Protein AF-A0A3D2RL37-F1 (afdb_monomer)

Foldseek 3Di:
DPPPDDDDAAEDEQDDACVQAVPDHNPDPVRSLVVVVVSLVVQLVVVHEYEYAYELVNCVVCVVSVVCSCVVRVHHYHHDDFQCRPDNNSVPSVVDDGLVVDDPVVNVVRVVVRVVSNVD

Solvent-accessible surface area (backbone atoms only — not comparable to full-atom values): 6922 Å² total; per-residue (Å²): 128,86,82,88,74,86,86,84,84,48,74,44,82,40,62,41,35,33,93,56,21,82,93,52,51,38,84,37,70,70,54,42,51,52,51,54,51,51,51,35,52,55,33,34,76,72,75,41,51,35,40,37,31,30,26,46,71,37,46,71,74,44,42,71,59,54,56,48,38,31,72,76,35,60,32,44,85,39,87,34,86,54,67,24,40,46,88,73,36,38,79,47,50,91,82,42,51,58,64,87,74,50,55,77,65,56,46,46,55,50,52,51,55,46,46,57,58,62,75,108

Structure (mmCIF, N/CA/C/O backbone):
data_AF-A0A3D2RL37-F1
#
_entry.id   AF-A0A3D2RL37-F1
#
loop_
_atom_site.group_PDB
_atom_site.id
_atom_site.type_symbol
_atom_site.label_atom_id
_atom_site.label_alt_id
_atom_site.label_comp_id
_a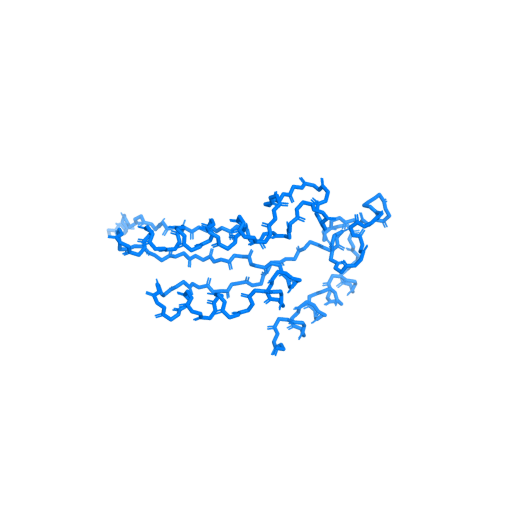tom_site.label_asym_id
_atom_site.label_entity_id
_atom_site.label_seq_id
_atom_site.pdbx_PDB_ins_code
_atom_site.Cartn_x
_atom_site.Cartn_y
_atom_site.Cartn_z
_atom_site.occupancy
_atom_site.B_iso_or_equiv
_atom_site.auth_seq_id
_atom_site.auth_comp_id
_atom_site.auth_asym_id
_atom_site.auth_atom_id
_atom_site.pdbx_PDB_model_num
ATOM 1 N N . MET A 1 1 ? 2.822 -26.828 27.410 1.00 51.16 1 MET A N 1
ATOM 2 C CA . MET A 1 1 ? 1.478 -26.588 26.853 1.00 51.16 1 MET A CA 1
ATOM 3 C C . MET A 1 1 ? 1.713 -25.839 25.560 1.00 51.16 1 MET A C 1
ATOM 5 O O . MET A 1 1 ? 2.451 -24.861 25.625 1.00 51.16 1 MET A O 1
ATOM 9 N N . SER A 1 2 ? 1.265 -26.358 24.408 1.00 67.31 2 SER A N 1
ATOM 10 C CA . SER A 1 2 ? 1.287 -25.537 23.193 1.00 67.31 2 SER A CA 1
ATOM 11 C C . SER A 1 2 ? 0.370 -24.354 23.440 1.00 67.31 2 SER A C 1
ATOM 13 O O . SER A 1 2 ? -0.649 -24.457 24.120 1.00 67.31 2 SER A O 1
ATOM 15 N N . ASP A 1 3 ? 0.835 -23.208 23.002 1.00 79.62 3 ASP A N 1
ATOM 16 C CA . ASP A 1 3 ? 0.144 -21.954 23.147 1.00 79.62 3 ASP A CA 1
ATOM 17 C C . ASP A 1 3 ? -0.820 -21.831 21.967 1.00 79.62 3 ASP A C 1
ATOM 19 O O . ASP A 1 3 ? -0.421 -21.451 20.869 1.00 79.62 3 ASP A O 1
ATOM 23 N N . ASP A 1 4 ? -2.068 -22.255 22.174 1.00 84.69 4 ASP A N 1
ATOM 24 C CA . ASP A 1 4 ? -3.104 -22.340 21.134 1.00 84.69 4 ASP A CA 1
ATOM 25 C C . ASP A 1 4 ? -3.703 -20.950 20.813 1.00 84.69 4 ASP A C 1
ATOM 27 O O . ASP A 1 4 ? -4.920 -20.765 20.743 1.00 84.69 4 ASP A O 1
ATOM 31 N N . ARG A 1 5 ? -2.846 -19.932 20.656 1.00 91.94 5 ARG A N 1
ATOM 32 C CA . ARG A 1 5 ? -3.242 -18.569 20.280 1.00 91.94 5 ARG A CA 1
ATOM 33 C C . ARG A 1 5 ? -3.489 -18.477 18.775 1.00 91.94 5 ARG A C 1
ATOM 35 O O . ARG A 1 5 ? -2.613 -18.776 17.966 1.00 91.94 5 ARG A O 1
ATOM 42 N N . LEU A 1 6 ? -4.682 -18.010 18.404 1.00 91.25 6 LEU A N 1
ATOM 43 C CA . LEU A 1 6 ? -5.015 -17.637 17.030 1.00 91.25 6 LEU A CA 1
ATOM 44 C C . LEU A 1 6 ? -4.670 -16.161 16.807 1.00 91.25 6 LEU A C 1
ATOM 46 O O . LEU A 1 6 ? -5.205 -15.287 17.486 1.00 91.25 6 LEU A O 1
ATOM 50 N N . HIS A 1 7 ? -3.808 -15.898 15.829 1.00 93.12 7 HIS A N 1
ATOM 51 C CA . HIS A 1 7 ? -3.481 -14.552 15.369 1.00 93.12 7 HIS A CA 1
ATOM 52 C C . HIS A 1 7 ?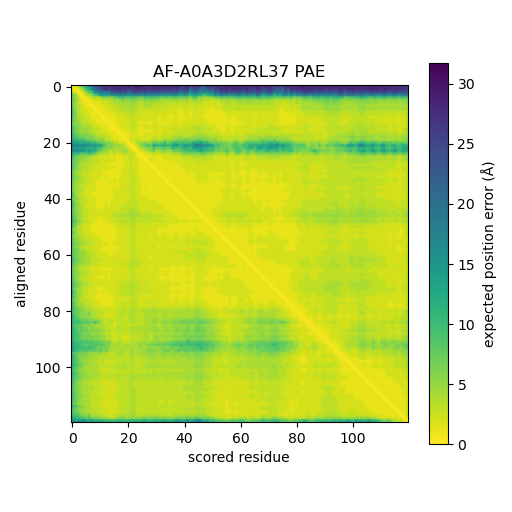 -4.262 -14.252 14.088 1.00 93.12 7 HIS A C 1
ATOM 54 O O . HIS A 1 7 ? -4.297 -15.082 13.179 1.00 93.12 7 HIS A O 1
ATOM 60 N N . ILE A 1 8 ? -4.892 -13.080 14.025 1.00 94.12 8 ILE A N 1
ATOM 61 C CA . ILE A 1 8 ? -5.674 -12.621 12.874 1.00 94.12 8 ILE A CA 1
ATOM 62 C C . ILE A 1 8 ? -5.128 -11.256 12.467 1.00 94.12 8 ILE A C 1
ATOM 64 O O . ILE A 1 8 ? -4.993 -10.380 13.318 1.00 94.12 8 ILE A O 1
ATOM 68 N N . CYS A 1 9 ? -4.842 -11.087 11.179 1.00 96.00 9 CYS A N 1
ATOM 69 C CA . CYS A 1 9 ? -4.443 -9.812 10.594 1.00 96.00 9 CYS A CA 1
ATOM 70 C C . CYS A 1 9 ? -5.498 -9.379 9.578 1.00 96.00 9 CYS A C 1
ATOM 72 O O . CYS A 1 9 ? -5.945 -10.194 8.769 1.00 96.00 9 CYS A O 1
ATOM 74 N N . MET A 1 10 ? -5.878 -8.105 9.622 1.00 98.00 10 MET A N 1
ATOM 75 C CA . MET A 1 10 ? -6.843 -7.512 8.704 1.00 98.00 10 MET A CA 1
ATOM 76 C C . MET A 1 10 ? -6.089 -6.587 7.758 1.00 98.00 10 MET A C 1
ATOM 78 O O . MET A 1 10 ? -5.588 -5.549 8.180 1.00 98.00 10 MET A O 1
ATOM 82 N N . THR A 1 11 ? -5.986 -6.955 6.484 1.00 98.06 11 THR A N 1
ATOM 83 C CA . THR A 1 11 ? -5.142 -6.235 5.521 1.00 98.06 11 THR A CA 1
ATOM 84 C C . THR A 1 11 ? -5.949 -5.745 4.326 1.00 98.06 11 THR A C 1
ATOM 86 O O . THR A 1 11 ? -6.926 -6.383 3.932 1.00 98.06 11 THR A O 1
ATOM 89 N N . MET A 1 12 ? -5.549 -4.618 3.743 1.00 97.81 12 MET A N 1
ATOM 90 C CA . MET A 1 12 ? -6.137 -4.096 2.508 1.00 97.81 12 MET A CA 1
ATOM 91 C C . MET A 1 12 ? -5.041 -3.615 1.563 1.00 97.81 12 MET A C 1
ATOM 93 O O . MET A 1 12 ? -4.256 -2.747 1.934 1.00 97.81 12 MET A O 1
ATOM 97 N N . ASP A 1 13 ? -5.060 -4.117 0.332 1.00 95.75 13 ASP A N 1
ATOM 98 C CA . ASP A 1 13 ? -4.264 -3.568 -0.764 1.00 95.75 13 ASP A CA 1
ATOM 99 C C . ASP A 1 13 ? -4.940 -2.276 -1.246 1.00 95.75 13 ASP A C 1
ATOM 101 O O . ASP A 1 13 ? -6.072 -2.281 -1.744 1.00 95.75 13 ASP A O 1
ATOM 105 N N . VAL A 1 14 ? -4.265 -1.145 -1.056 1.00 96.25 14 VAL A N 1
ATOM 106 C CA . VAL A 1 14 ? -4.754 0.188 -1.413 1.00 96.25 14 VAL A CA 1
ATOM 107 C C . VAL A 1 14 ? -4.121 0.600 -2.738 1.00 96.25 14 VAL A C 1
ATOM 109 O O . VAL A 1 14 ? -3.089 1.269 -2.804 1.00 96.25 14 VAL A O 1
ATOM 112 N N . GLU A 1 15 ? -4.771 0.152 -3.806 1.00 94.44 15 GLU A N 1
ATOM 113 C CA . GLU A 1 15 ? -4.342 0.326 -5.193 1.00 94.44 15 GLU A CA 1
ATOM 114 C C . GLU A 1 15 ? -4.661 1.725 -5.756 1.00 94.44 15 GLU A C 1
ATOM 116 O O . GLU A 1 15 ? -5.375 2.533 -5.153 1.00 94.44 15 GLU A O 1
ATOM 121 N N . ARG A 1 16 ? -4.156 2.022 -6.959 1.00 93.25 16 ARG A N 1
ATOM 122 C CA . ARG A 1 16 ? -4.532 3.235 -7.714 1.00 93.25 16 ARG A CA 1
ATOM 123 C C . ARG A 1 16 ? -5.954 3.108 -8.260 1.00 93.25 16 ARG A C 1
ATOM 125 O O . ARG A 1 16 ? -6.468 2.009 -8.464 1.00 93.25 16 ARG A O 1
ATOM 132 N N . ILE A 1 17 ? -6.575 4.237 -8.598 1.00 94.06 17 ILE A N 1
ATOM 133 C CA . ILE A 1 17 ? -7.861 4.224 -9.308 1.00 94.06 17 ILE A CA 1
ATOM 134 C C . ILE A 1 17 ? -7.749 3.525 -10.667 1.00 94.06 17 ILE A C 1
ATOM 136 O O . ILE A 1 17 ? -6.699 3.540 -11.308 1.00 94.06 17 ILE A O 1
ATOM 140 N N . LYS A 1 18 ? -8.865 2.983 -11.157 1.00 92.25 18 LYS A N 1
ATOM 141 C CA . LYS A 1 18 ? -8.950 2.224 -12.414 1.00 92.25 18 LYS A CA 1
ATOM 142 C C . LYS A 1 18 ? -8.353 2.951 -13.626 1.00 92.25 18 LYS A C 1
ATOM 144 O O . LYS A 1 18 ? -7.811 2.305 -14.514 1.00 92.25 18 LYS A O 1
ATOM 149 N N . ALA A 1 19 ? -8.430 4.283 -13.667 1.00 89.25 19 ALA A N 1
ATOM 150 C CA . ALA A 1 19 ? -7.830 5.086 -14.738 1.00 89.25 19 ALA A CA 1
ATOM 151 C C . ALA A 1 19 ? -6.294 4.961 -14.813 1.00 89.25 19 ALA A C 1
ATOM 153 O O . ALA A 1 19 ? -5.712 5.202 -15.866 1.00 89.25 19 ALA A O 1
ATOM 154 N N . CYS A 1 20 ? -5.657 4.578 -13.705 1.00 87.12 20 CYS A N 1
ATOM 155 C CA . CYS A 1 20 ? -4.210 4.469 -13.540 1.00 87.12 20 CYS A CA 1
ATOM 156 C C . CYS A 1 20 ? -3.756 3.049 -13.154 1.00 87.12 20 CYS A C 1
ATOM 158 O O . CYS A 1 20 ? -2.580 2.829 -12.884 1.00 87.12 20 CYS A O 1
ATOM 160 N N . SER A 1 21 ? -4.682 2.090 -13.100 1.00 83.69 21 SER A N 1
ATOM 161 C CA . SER A 1 21 ? -4.410 0.682 -12.807 1.00 83.69 21 SER A CA 1
ATOM 162 C C . SER A 1 21 ? -5.329 -0.199 -13.662 1.00 83.69 21 SER A C 1
ATOM 164 O O . SER A 1 21 ? -6.443 -0.542 -13.248 1.00 83.69 21 SER A O 1
ATOM 166 N N . PRO A 1 22 ? -4.905 -0.553 -14.890 1.00 70.00 22 PRO A N 1
ATOM 167 C CA . PRO A 1 22 ? -5.742 -1.306 -15.824 1.00 70.00 22 PRO A CA 1
ATOM 168 C C . PRO A 1 22 ? -6.078 -2.720 -15.327 1.00 70.00 22 PRO A C 1
ATOM 170 O O . PRO A 1 22 ? -7.079 -3.294 -15.753 1.00 70.00 22 PRO A O 1
ATOM 173 N N . LEU A 1 23 ? -5.275 -3.260 -14.403 1.00 74.88 23 LEU A N 1
ATOM 174 C CA . LEU A 1 23 ? -5.473 -4.573 -13.783 1.00 74.88 23 LEU A CA 1
ATOM 175 C C . LEU A 1 23 ? -6.612 -4.586 -12.748 1.00 74.88 23 LEU A C 1
ATOM 177 O O . LEU A 1 23 ? -7.134 -5.653 -12.430 1.00 74.88 23 LEU A O 1
ATOM 181 N N . GLY A 1 24 ? -7.026 -3.421 -12.242 1.00 82.44 24 GLY A N 1
ATOM 182 C CA . GLY A 1 24 ? -8.073 -3.304 -11.232 1.00 82.44 24 GLY A CA 1
ATOM 183 C C . GLY A 1 24 ? -7.837 -2.138 -10.278 1.00 82.44 24 GLY A C 1
ATOM 184 O O . GLY A 1 24 ? -6.734 -1.615 -10.172 1.00 82.44 24 GLY A O 1
ATOM 185 N N . GLY A 1 25 ? -8.893 -1.714 -9.591 1.00 88.06 25 GLY A N 1
ATOM 186 C CA . GLY A 1 25 ? -8.821 -0.626 -8.623 1.00 88.06 25 GLY A CA 1
ATOM 187 C C . GLY A 1 25 ? -10.171 0.054 -8.411 1.00 88.06 25 GLY A C 1
ATOM 188 O O . GLY A 1 25 ? -11.134 -0.222 -9.143 1.00 88.06 25 GLY A O 1
ATOM 189 N N . PRO A 1 26 ? -10.265 0.953 -7.420 1.00 94.19 26 PRO A N 1
ATOM 190 C CA . PRO A 1 26 ? -11.457 1.759 -7.207 1.00 94.19 26 PRO A CA 1
ATOM 191 C C . PRO A 1 26 ? -11.791 2.588 -8.462 1.00 94.19 26 PRO A C 1
ATOM 193 O O . PRO A 1 26 ? -10.891 3.004 -9.196 1.00 94.19 26 PRO A O 1
ATOM 196 N N . PRO A 1 27 ? -13.078 2.848 -8.746 1.00 95.56 27 PRO A N 1
ATOM 197 C CA . PRO A 1 27 ? -13.482 3.593 -9.939 1.00 95.56 27 PRO A CA 1
ATOM 198 C C . PRO A 1 27 ? -12.961 5.036 -9.945 1.00 95.56 27 PRO A C 1
ATOM 200 O O . PRO A 1 27 ? -12.644 5.561 -11.010 1.00 95.56 27 PRO A O 1
ATOM 203 N N . ASP A 1 28 ? -12.859 5.663 -8.772 1.00 95.75 28 ASP A N 1
ATOM 204 C CA . ASP A 1 28 ? -12.380 7.029 -8.586 1.00 95.75 28 ASP A CA 1
ATOM 205 C C . ASP A 1 28 ? -11.830 7.238 -7.161 1.00 95.75 28 ASP A C 1
ATOM 207 O O . ASP A 1 28 ? -11.989 6.385 -6.281 1.00 95.75 28 ASP A O 1
ATOM 211 N N . TRP A 1 29 ? -11.176 8.381 -6.937 1.00 96.06 29 TRP A N 1
ATOM 212 C CA . TRP A 1 29 ? -10.525 8.709 -5.663 1.00 96.06 29 TRP A CA 1
ATOM 213 C C . TRP A 1 29 ? -11.510 8.858 -4.505 1.00 96.06 29 TRP A C 1
ATOM 215 O O . TRP A 1 29 ? -11.188 8.522 -3.368 1.00 96.06 29 TRP A O 1
ATOM 225 N N . ARG A 1 30 ? -12.735 9.312 -4.789 1.00 96.94 30 ARG A N 1
ATOM 226 C CA . ARG A 1 30 ? -13.780 9.462 -3.774 1.00 96.94 30 ARG A CA 1
ATOM 227 C C . ARG A 1 30 ? -14.264 8.098 -3.291 1.00 96.94 30 ARG A C 1
ATOM 229 O O . ARG A 1 30 ? -14.551 7.925 -2.108 1.00 96.94 30 ARG A O 1
ATOM 236 N N . PHE A 1 31 ? -14.389 7.134 -4.198 1.00 97.25 31 PHE A N 1
ATOM 237 C CA . PHE A 1 31 ? -14.696 5.757 -3.850 1.00 97.25 31 PHE A CA 1
ATOM 238 C C . PHE A 1 31 ? -13.548 5.141 -3.052 1.00 97.25 31 PHE A C 1
ATOM 240 O O . PHE A 1 31 ? -13.820 4.547 -2.015 1.00 97.25 31 PHE A O 1
ATOM 247 N N . ALA A 1 32 ? -12.299 5.321 -3.500 1.00 97.06 32 ALA A N 1
ATOM 248 C CA . ALA A 1 32 ? -11.109 4.826 -2.806 1.00 97.06 32 ALA A CA 1
ATOM 249 C C . ALA A 1 32 ? -11.059 5.310 -1.347 1.00 97.06 32 ALA A C 1
ATOM 251 O O . ALA A 1 32 ? -10.997 4.494 -0.429 1.00 97.06 32 ALA A O 1
ATOM 252 N N . GLU A 1 33 ? -11.207 6.623 -1.138 1.00 97.94 33 GLU A N 1
ATOM 253 C CA . GLU A 1 33 ? -11.233 7.237 0.193 1.00 97.94 33 GLU A CA 1
ATOM 254 C C . GLU A 1 33 ? -12.360 6.667 1.056 1.00 97.94 33 GLU A C 1
ATOM 256 O O . GLU A 1 33 ? -12.133 6.240 2.186 1.00 97.94 33 GLU A O 1
ATOM 261 N N . ARG A 1 34 ? -13.589 6.633 0.528 1.00 98.19 34 ARG A N 1
ATOM 262 C CA . ARG A 1 34 ? -14.731 6.114 1.288 1.00 98.19 34 ARG A CA 1
ATOM 263 C C . ARG A 1 34 ? -14.516 4.655 1.686 1.00 98.19 34 ARG A C 1
ATOM 265 O O . ARG A 1 34 ? -14.860 4.281 2.800 1.00 98.19 34 ARG A O 1
ATOM 272 N N . SER A 1 35 ? -13.968 3.841 0.787 1.00 97.94 35 SER A N 1
ATOM 273 C CA . SER A 1 35 ? -13.705 2.427 1.044 1.00 97.94 35 SER A CA 1
ATOM 274 C C . SER A 1 35 ? -12.677 2.220 2.150 1.00 97.94 35 SER A C 1
ATOM 276 O O . SER A 1 35 ? -12.947 1.437 3.057 1.00 97.94 35 SER A O 1
ATOM 278 N N . VAL A 1 36 ? -11.540 2.924 2.108 1.00 98.25 36 VAL A N 1
ATOM 279 C CA . VAL A 1 36 ? -10.496 2.762 3.131 1.00 98.25 36 VAL A CA 1
ATOM 280 C C . VAL A 1 36 ? -10.947 3.304 4.488 1.00 98.25 36 VAL A C 1
ATOM 282 O O . VAL A 1 36 ? -10.749 2.636 5.499 1.00 98.25 36 VAL A O 1
ATOM 285 N N . ARG A 1 37 ? -11.651 4.447 4.513 1.00 98.56 37 ARG A N 1
ATOM 286 C CA . ARG A 1 37 ? -12.202 5.017 5.751 1.00 98.56 37 ARG A CA 1
ATOM 287 C C . ARG A 1 37 ? -13.173 4.061 6.425 1.00 98.56 37 ARG A C 1
ATOM 289 O O . ARG A 1 37 ? -12.948 3.673 7.564 1.00 98.56 37 ARG A O 1
ATOM 296 N N . SER A 1 38 ? -14.195 3.609 5.696 1.00 98.44 38 SER A N 1
ATOM 297 C CA . SER A 1 38 ? -15.177 2.680 6.257 1.00 98.44 38 SER A CA 1
ATOM 298 C C . SER A 1 38 ? -14.538 1.362 6.696 1.00 98.44 38 SER A C 1
ATOM 300 O O . SER A 1 38 ? -14.923 0.823 7.723 1.00 98.44 38 SER A O 1
ATOM 302 N N . TYR A 1 39 ? -13.546 0.844 5.969 1.00 98.56 39 TYR A N 1
ATOM 303 C CA . TYR A 1 39 ? -12.851 -0.376 6.381 1.00 98.56 39 TYR A CA 1
ATOM 304 C C . TYR A 1 39 ? -12.130 -0.217 7.725 1.00 98.56 39 TYR A C 1
ATOM 306 O O . TYR A 1 39 ? -12.329 -1.034 8.623 1.00 98.56 39 TYR A O 1
ATOM 314 N N . CYS A 1 40 ? -11.337 0.844 7.885 1.00 98.69 40 CYS A N 1
ATOM 315 C CA . CYS A 1 40 ? -10.613 1.100 9.128 1.00 98.69 40 CYS A CA 1
ATOM 316 C C . CYS A 1 40 ? -11.556 1.410 10.297 1.00 98.69 40 CYS A C 1
ATOM 318 O O . CYS A 1 40 ? -11.378 0.869 11.385 1.00 98.69 40 CYS A O 1
ATOM 320 N N . GLU A 1 41 ? -12.580 2.239 10.076 1.00 98.44 41 GLU A N 1
ATOM 321 C CA . GLU A 1 41 ? -13.554 2.621 11.105 1.00 98.44 41 GLU A CA 1
ATOM 322 C C . GLU A 1 41 ? -14.350 1.409 11.615 1.00 98.44 41 GLU A C 1
ATOM 324 O O . GLU A 1 41 ? -14.497 1.227 12.824 1.00 98.44 41 GLU A O 1
ATOM 329 N N . GLU A 1 42 ? -14.828 0.542 10.717 1.00 98.50 42 GLU A N 1
ATOM 330 C CA . GLU A 1 42 ? -15.567 -0.664 11.106 1.00 98.50 42 GLU A CA 1
ATOM 331 C C . GLU A 1 42 ? -14.680 -1.664 11.858 1.00 98.50 42 GLU A C 1
ATOM 333 O O . GLU A 1 42 ? -15.119 -2.259 12.844 1.00 98.50 42 GLU A O 1
ATOM 338 N N . LEU A 1 43 ? -13.417 -1.830 11.450 1.00 98.44 43 LEU A N 1
ATOM 339 C CA . LEU A 1 43 ? -12.472 -2.678 12.178 1.00 98.44 43 LEU A CA 1
ATOM 340 C C . LEU A 1 43 ? -12.166 -2.126 13.571 1.00 98.44 43 LEU A C 1
ATOM 342 O O . LEU A 1 43 ? -12.239 -2.885 14.540 1.00 98.44 43 LEU A O 1
ATOM 346 N N . ALA A 1 44 ? -11.918 -0.821 13.689 1.00 97.62 44 ALA A N 1
ATOM 347 C CA . ALA A 1 44 ? -11.666 -0.174 14.973 1.00 97.62 44 ALA A CA 1
ATOM 348 C C . ALA A 1 44 ? -12.867 -0.319 15.922 1.00 97.62 44 ALA A C 1
ATOM 350 O O . ALA A 1 44 ? -12.698 -0.673 17.090 1.00 97.62 44 ALA A O 1
ATOM 351 N N . ASN A 1 45 ? -14.094 -0.159 15.411 1.00 97.75 45 ASN A N 1
ATOM 352 C CA . ASN A 1 45 ? -15.328 -0.378 16.176 1.00 97.75 45 ASN A CA 1
ATOM 353 C C . ASN A 1 45 ? -15.469 -1.818 16.700 1.00 97.75 45 ASN A C 1
ATOM 355 O O . ASN A 1 45 ? -16.118 -2.049 17.723 1.00 97.75 45 ASN A O 1
ATOM 359 N N . LEU A 1 46 ? -14.863 -2.788 16.013 1.00 97.44 46 LEU A N 1
ATOM 360 C CA . LEU A 1 46 ? -14.824 -4.197 16.405 1.00 97.44 46 LEU A CA 1
ATOM 361 C C . LEU A 1 46 ? -13.601 -4.555 17.271 1.00 97.44 46 LEU A C 1
ATOM 363 O O . LEU A 1 46 ? -13.474 -5.709 17.682 1.00 97.44 46 LEU A O 1
ATOM 367 N N . GLY A 1 47 ? -12.726 -3.592 17.573 1.00 96.88 47 GLY A N 1
ATOM 368 C CA . GLY A 1 47 ? -11.498 -3.800 18.345 1.00 96.88 47 GLY A CA 1
ATOM 369 C C . GLY A 1 47 ? -10.348 -4.419 17.544 1.00 96.88 47 GLY A C 1
ATOM 370 O O . GLY A 1 47 ? -9.469 -5.045 18.136 1.00 96.88 47 GLY A O 1
ATOM 371 N N . PHE A 1 48 ? -10.365 -4.282 16.216 1.00 97.31 48 PHE A N 1
ATOM 372 C CA . PHE A 1 48 ? -9.283 -4.681 15.316 1.00 97.31 48 PHE A CA 1
ATOM 373 C C . PHE A 1 48 ? -8.594 -3.457 14.708 1.00 97.31 48 PHE A C 1
ATOM 375 O O . PHE A 1 48 ? -9.186 -2.388 14.596 1.00 97.31 48 PHE A O 1
ATOM 382 N N . HIS A 1 49 ? -7.368 -3.656 14.228 1.00 97.12 49 HIS A N 1
ATOM 383 C CA . HIS A 1 49 ? -6.620 -2.656 13.470 1.00 97.12 49 HIS A CA 1
ATOM 384 C C . HIS A 1 49 ? -6.364 -3.164 12.054 1.00 97.12 49 HIS A C 1
ATOM 386 O O . HIS A 1 49 ? -6.158 -4.364 11.840 1.00 97.12 49 HIS A O 1
ATOM 392 N N . ALA A 1 50 ? -6.409 -2.249 11.092 1.00 98.44 50 ALA A N 1
ATOM 393 C CA . ALA A 1 50 ? -6.083 -2.534 9.704 1.00 98.44 50 ALA A CA 1
ATOM 394 C C . ALA A 1 50 ? -4.583 -2.349 9.455 1.00 98.44 50 ALA A C 1
ATOM 396 O O . ALA A 1 50 ? -4.006 -1.379 9.936 1.00 98.44 50 ALA A O 1
ATOM 397 N N . THR A 1 51 ? -3.992 -3.198 8.617 1.00 98.62 51 THR A N 1
ATOM 398 C CA . THR A 1 51 ? -2.744 -2.884 7.908 1.00 98.62 51 THR A CA 1
ATOM 399 C C . THR A 1 51 ? -3.091 -2.524 6.465 1.00 98.62 51 THR A C 1
ATOM 401 O O . THR A 1 51 ? -3.664 -3.328 5.723 1.00 98.62 51 THR A O 1
ATOM 404 N N . LEU A 1 52 ? -2.779 -1.296 6.065 1.00 98.62 52 LEU A N 1
ATOM 405 C CA . LEU A 1 52 ? -3.014 -0.772 4.726 1.00 98.62 52 LEU A CA 1
ATOM 406 C C . LEU A 1 52 ? -1.735 -0.906 3.900 1.00 98.62 52 LEU A C 1
ATOM 408 O O . LEU A 1 52 ? -0.740 -0.255 4.195 1.00 98.62 52 LEU A O 1
ATOM 412 N N . PHE A 1 53 ? -1.772 -1.719 2.850 1.00 97.81 53 PHE A N 1
ATOM 413 C CA . PHE A 1 53 ? -0.683 -1.896 1.892 1.00 97.81 53 PHE A CA 1
ATOM 414 C C . PHE A 1 53 ? -0.876 -0.925 0.729 1.00 97.81 53 PHE A C 1
ATOM 416 O O . PHE A 1 53 ? -1.613 -1.199 -0.215 1.00 97.81 53 PHE A O 1
ATOM 423 N N . ILE A 1 54 ? -0.267 0.253 0.830 1.00 97.31 54 ILE A N 1
ATOM 424 C CA . ILE A 1 54 ? -0.557 1.401 -0.026 1.00 97.31 54 ILE A CA 1
ATOM 425 C C . ILE A 1 54 ? 0.513 1.533 -1.105 1.00 97.31 54 ILE A C 1
ATOM 427 O O . ILE A 1 54 ? 1.712 1.563 -0.818 1.00 97.31 54 ILE A O 1
ATOM 431 N N . VAL A 1 55 ? 0.076 1.652 -2.361 1.00 95.12 55 VAL A N 1
ATOM 432 C CA . VAL A 1 55 ? 0.996 1.957 -3.463 1.00 95.12 55 VAL A CA 1
ATOM 433 C C . VAL A 1 55 ? 1.485 3.407 -3.400 1.00 95.12 55 VAL A C 1
ATOM 435 O O . VAL A 1 55 ? 0.672 4.290 -3.105 1.00 95.12 55 VAL A O 1
ATOM 438 N N . PRO A 1 56 ? 2.765 3.694 -3.721 1.00 94.88 56 PRO A N 1
ATOM 439 C CA . PRO A 1 56 ? 3.347 5.031 -3.590 1.00 94.88 56 PRO A CA 1
ATOM 440 C C . PRO A 1 56 ? 2.504 6.149 -4.209 1.00 94.88 56 PRO A C 1
ATOM 442 O O . PRO A 1 56 ? 2.266 7.175 -3.580 1.00 94.88 56 PRO A O 1
ATOM 445 N N . ASP A 1 57 ? 1.969 5.927 -5.411 1.00 93.62 57 ASP A N 1
ATOM 446 C CA . ASP A 1 57 ? 1.161 6.928 -6.116 1.00 93.62 57 ASP A CA 1
ATOM 447 C C . ASP A 1 57 ? -0.141 7.267 -5.372 1.00 93.62 57 ASP A C 1
ATOM 449 O O . ASP A 1 57 ? -0.574 8.421 -5.350 1.00 93.62 57 ASP A O 1
ATOM 453 N N . THR A 1 58 ? -0.768 6.271 -4.740 1.00 95.38 58 THR A N 1
ATOM 454 C CA . THR A 1 58 ? -1.968 6.476 -3.922 1.00 95.38 58 THR A CA 1
ATOM 455 C C . THR A 1 58 ? -1.612 7.177 -2.613 1.00 95.38 58 THR A C 1
ATOM 457 O O . THR A 1 58 ? -2.325 8.101 -2.219 1.00 95.38 58 THR A O 1
ATOM 460 N N . ALA A 1 59 ? -0.486 6.812 -1.987 1.00 95.75 59 ALA A N 1
ATOM 461 C CA . ALA A 1 59 ? 0.024 7.488 -0.795 1.00 95.75 59 ALA A CA 1
ATOM 462 C C . ALA A 1 59 ? 0.272 8.981 -1.061 1.00 95.75 59 ALA A C 1
ATOM 464 O O . ALA A 1 59 ? -0.196 9.815 -0.292 1.00 95.75 59 ALA A O 1
ATOM 465 N N . THR A 1 60 ? 0.895 9.336 -2.190 1.00 94.50 60 THR A N 1
ATOM 466 C CA . THR A 1 60 ? 1.080 10.737 -2.602 1.00 94.50 60 THR A CA 1
ATOM 467 C C . THR A 1 60 ? -0.257 11.450 -2.835 1.00 94.50 60 THR A C 1
ATOM 469 O O . THR A 1 60 ? -0.428 12.604 -2.447 1.00 94.50 60 THR A O 1
ATOM 472 N N . GLN A 1 61 ? -1.226 10.781 -3.464 1.00 95.38 61 GLN A N 1
ATOM 473 C CA . GLN A 1 61 ? -2.502 11.396 -3.831 1.00 95.38 61 GLN A CA 1
ATOM 474 C C . GLN A 1 61 ? -3.445 11.641 -2.640 1.00 95.38 61 GLN A C 1
ATOM 476 O O . GLN A 1 61 ? -4.267 12.560 -2.703 1.00 95.38 61 GLN A O 1
ATOM 481 N N . GLN A 1 62 ? -3.379 10.807 -1.598 1.00 95.69 62 GLN A N 1
ATOM 482 C CA . GLN A 1 62 ? -4.330 10.788 -0.475 1.00 95.69 62 GLN A CA 1
ATOM 483 C C . GLN A 1 62 ? -3.640 10.733 0.902 1.00 95.69 62 GLN A C 1
ATOM 485 O O . GLN A 1 62 ? -4.220 10.237 1.867 1.00 95.69 62 GLN A O 1
ATOM 490 N N . SER A 1 63 ? -2.419 11.268 1.013 1.00 96.12 63 SER A N 1
ATOM 491 C CA . SER A 1 63 ? -1.579 11.208 2.223 1.00 96.12 63 SER A CA 1
ATOM 492 C C . SER A 1 63 ? -2.298 11.653 3.499 1.00 96.12 63 SER A C 1
ATOM 494 O O . SER A 1 63 ? -2.220 10.972 4.521 1.00 96.12 63 SER A O 1
ATOM 496 N N . GLU A 1 64 ? -3.048 12.756 3.437 1.00 96.81 64 GLU A N 1
ATOM 497 C CA . GLU A 1 64 ? -3.785 13.304 4.582 1.00 96.81 64 GLU A CA 1
ATOM 498 C C . GLU A 1 64 ? -4.790 12.302 5.166 1.00 96.81 64 GLU A C 1
ATOM 500 O O . GLU A 1 64 ? -4.897 12.175 6.384 1.00 96.81 64 GLU A O 1
ATOM 505 N N . ILE A 1 65 ? -5.485 11.545 4.309 1.00 97.88 65 ILE A N 1
ATOM 506 C CA . ILE A 1 65 ? -6.460 10.534 4.739 1.00 97.88 65 ILE A CA 1
ATOM 507 C C . ILE A 1 65 ? -5.753 9.402 5.480 1.00 97.88 65 ILE A C 1
ATOM 509 O O . ILE A 1 65 ? -6.236 8.954 6.514 1.00 97.88 65 ILE A O 1
ATOM 513 N N . PHE A 1 66 ? -4.603 8.943 4.985 1.00 98.00 66 PHE A N 1
ATOM 514 C CA . PHE A 1 66 ? -3.881 7.842 5.621 1.00 98.00 66 PHE A CA 1
ATOM 515 C C . PHE A 1 66 ? -3.307 8.236 6.982 1.00 98.00 66 PHE A C 1
ATOM 517 O O . PHE A 1 66 ? -3.402 7.455 7.924 1.00 98.00 66 PHE A O 1
ATOM 524 N N . ARG A 1 67 ? -2.796 9.465 7.124 1.00 97.69 67 ARG A N 1
ATOM 525 C CA . ARG A 1 67 ? -2.322 9.992 8.417 1.00 97.69 67 ARG A CA 1
ATOM 526 C C . ARG A 1 67 ? -3.451 10.187 9.426 1.00 97.69 67 ARG A C 1
ATOM 528 O O . ARG A 1 67 ? -3.283 9.905 10.614 1.00 97.69 67 ARG A O 1
ATOM 535 N N . ASP A 1 68 ? -4.607 10.637 8.953 1.00 98.44 68 ASP A N 1
ATOM 536 C CA . ASP A 1 68 ? -5.823 10.714 9.760 1.00 98.44 68 ASP A CA 1
ATOM 537 C C . ASP A 1 68 ? -6.269 9.321 10.231 1.00 98.44 68 ASP A C 1
ATOM 539 O O . ASP A 1 68 ? -6.552 9.137 11.411 1.00 98.44 68 ASP A O 1
ATOM 543 N N . LEU A 1 69 ? -6.256 8.310 9.357 1.00 98.44 69 LEU A N 1
ATOM 544 C CA . LEU A 1 69 ? -6.618 6.932 9.713 1.00 98.44 69 LEU A CA 1
ATOM 545 C C . LEU A 1 69 ? -5.623 6.272 10.675 1.00 98.44 69 LEU A C 1
ATOM 547 O O . LEU A 1 69 ? -6.056 5.624 11.628 1.00 98.44 69 LEU A O 1
ATOM 551 N N . GLU A 1 70 ? -4.320 6.477 10.480 1.00 98.12 70 GLU A N 1
ATOM 552 C CA . GLU A 1 70 ? -3.275 6.057 11.425 1.00 98.12 70 GLU A CA 1
ATOM 553 C C . GLU A 1 70 ? -3.566 6.608 12.830 1.00 98.12 70 GLU A C 1
ATOM 555 O O . GLU A 1 70 ? -3.552 5.872 13.813 1.00 98.12 70 GLU A O 1
ATOM 560 N N . THR A 1 71 ? -3.936 7.889 12.923 1.00 98.19 71 THR A N 1
ATOM 561 C CA . THR A 1 71 ? -4.203 8.554 14.208 1.00 98.19 71 THR A CA 1
ATOM 562 C C . THR A 1 71 ? -5.559 8.175 14.815 1.00 98.19 71 THR A C 1
ATOM 564 O O . THR A 1 71 ? -5.674 8.033 16.031 1.00 98.19 71 THR A O 1
ATOM 567 N N . SER A 1 72 ? -6.606 8.054 13.996 1.00 98.12 72 SER A N 1
ATOM 568 C CA . SER A 1 72 ? -7.992 7.889 14.461 1.00 98.12 72 SER A CA 1
ATOM 569 C C . SER A 1 72 ? -8.415 6.435 14.669 1.00 98.12 72 SER A C 1
ATOM 571 O O . SER A 1 72 ? -9.328 6.184 15.455 1.00 98.12 72 SER A O 1
ATOM 573 N N . THR A 1 73 ? -7.768 5.485 13.988 1.00 98.25 73 THR A N 1
ATOM 574 C CA . THR A 1 73 ? -8.132 4.053 14.012 1.00 98.25 73 THR A CA 1
ATOM 575 C C . THR A 1 73 ? -6.973 3.128 14.387 1.00 98.25 73 THR A C 1
ATOM 577 O O . THR A 1 73 ? -7.162 1.913 14.467 1.00 98.25 73 THR A O 1
ATOM 580 N N . GLU A 1 74 ? -5.780 3.690 14.616 1.00 98.06 74 GLU A N 1
ATOM 581 C CA . GLU A 1 74 ? -4.534 2.939 14.826 1.00 98.06 74 GLU A CA 1
ATOM 582 C C . GLU A 1 74 ? -4.204 2.015 13.637 1.00 98.06 74 GLU A C 1
ATOM 584 O O . GLU A 1 74 ? -3.630 0.939 13.802 1.00 98.06 74 GLU A O 1
ATOM 589 N N . ALA A 1 75 ? -4.590 2.421 12.420 1.00 98.31 75 ALA A N 1
ATOM 590 C CA . ALA A 1 75 ? -4.248 1.696 11.203 1.00 98.31 75 ALA A CA 1
ATOM 591 C C . ALA A 1 75 ? -2.738 1.766 10.929 1.00 98.31 75 ALA A C 1
ATOM 593 O O . ALA A 1 75 ? -2.132 2.836 10.966 1.00 98.31 75 ALA A O 1
ATOM 594 N N . GLU A 1 76 ? -2.142 0.626 10.596 1.00 98.44 76 GLU A N 1
ATOM 595 C CA . GLU A 1 76 ? -0.753 0.524 10.164 1.00 98.44 76 GLU A CA 1
ATOM 596 C C . GLU A 1 76 ? -0.641 0.861 8.673 1.00 98.44 76 GLU A C 1
ATOM 598 O O . GLU A 1 76 ? -1.418 0.367 7.852 1.00 98.44 76 GLU A O 1
ATOM 603 N N . LEU A 1 77 ? 0.343 1.686 8.313 1.00 98.19 77 LEU A N 1
ATOM 604 C CA . LEU A 1 77 ? 0.610 2.087 6.932 1.00 98.19 77 LEU A CA 1
ATOM 605 C C . LEU A 1 77 ? 1.844 1.344 6.408 1.00 98.19 77 LEU A C 1
ATOM 607 O O . LEU A 1 77 ? 2.955 1.561 6.889 1.00 98.19 77 LEU A O 1
ATOM 611 N N . GLY A 1 78 ? 1.656 0.484 5.410 1.00 97.38 78 GLY A N 1
ATOM 612 C CA . GLY A 1 78 ? 2.709 -0.304 4.775 1.00 97.38 78 GLY A CA 1
ATOM 613 C C . GLY A 1 78 ? 2.890 0.050 3.301 1.00 97.38 78 GLY A C 1
ATOM 614 O O . GLY A 1 78 ? 1.918 0.268 2.581 1.00 97.38 78 GLY A O 1
ATOM 615 N N . LEU A 1 79 ? 4.141 0.058 2.840 1.00 96.38 79 LEU A N 1
ATOM 616 C CA . LEU A 1 79 ? 4.477 0.231 1.429 1.00 96.38 79 LEU A CA 1
ATOM 617 C C . LEU A 1 79 ? 4.146 -1.043 0.633 1.00 96.38 79 LEU A C 1
ATOM 619 O O . LEU A 1 79 ? 4.572 -2.141 0.991 1.00 96.38 79 LEU A O 1
ATOM 623 N N . HIS A 1 80 ? 3.443 -0.877 -0.484 1.00 95.00 80 HIS A N 1
ATOM 624 C CA . HIS A 1 80 ? 3.126 -1.928 -1.455 1.00 95.00 80 HIS A CA 1
ATOM 625 C C . HIS A 1 80 ? 3.537 -1.481 -2.850 1.00 95.00 80 HIS A C 1
ATOM 627 O O . HIS A 1 80 ? 3.326 -0.329 -3.201 1.00 95.00 80 HIS A O 1
ATOM 633 N N . ILE A 1 81 ? 4.129 -2.340 -3.677 1.00 92.00 81 ILE A N 1
ATOM 634 C CA . ILE A 1 81 ? 4.610 -1.915 -4.999 1.00 92.00 81 ILE A CA 1
ATOM 635 C C . ILE A 1 81 ? 4.257 -2.916 -6.090 1.00 92.00 81 ILE A C 1
ATOM 637 O O . ILE A 1 81 ? 4.471 -4.121 -5.968 1.00 92.00 81 ILE A O 1
ATOM 641 N N . HIS A 1 82 ? 3.812 -2.359 -7.212 1.00 90.94 82 HIS A N 1
ATOM 642 C CA . HIS A 1 82 ? 3.640 -3.042 -8.486 1.00 90.94 82 HIS A CA 1
ATOM 643 C C . HIS A 1 82 ? 4.517 -2.372 -9.549 1.00 90.94 82 HIS A C 1
ATOM 645 O O . HIS A 1 82 ? 4.088 -1.391 -10.161 1.00 90.94 82 HIS A O 1
ATOM 651 N N . PRO A 1 83 ? 5.742 -2.862 -9.805 1.00 91.75 83 PRO A N 1
ATOM 652 C CA . PRO A 1 83 ? 6.647 -2.243 -10.779 1.00 91.75 83 PRO A CA 1
ATOM 653 C C . PRO A 1 83 ? 6.066 -2.108 -12.189 1.00 91.75 83 PRO A C 1
ATOM 655 O O . PRO A 1 83 ? 6.441 -1.188 -12.914 1.00 91.75 83 PRO A O 1
ATOM 658 N N . GLN A 1 84 ? 5.151 -3.002 -12.571 1.00 89.75 84 GLN A N 1
ATOM 659 C CA . GLN A 1 84 ? 4.482 -3.003 -13.870 1.00 89.75 84 GLN A CA 1
ATOM 660 C C . GLN A 1 84 ? 3.509 -1.834 -14.064 1.00 89.75 84 GLN A C 1
ATOM 662 O O . GLN A 1 84 ? 3.214 -1.461 -15.194 1.00 89.75 84 GLN A O 1
ATOM 667 N N . CYS A 1 85 ? 3.003 -1.238 -12.982 1.00 87.44 85 CYS A N 1
ATOM 668 C CA . CYS A 1 85 ? 2.059 -0.121 -13.055 1.00 87.44 85 CYS A CA 1
ATOM 669 C C . CYS A 1 85 ? 2.470 1.092 -12.211 1.00 87.44 85 CYS A C 1
ATOM 671 O O . CYS A 1 85 ? 1.672 2.014 -12.046 1.00 87.44 85 CYS A O 1
ATOM 673 N N . TRP A 1 86 ? 3.705 1.123 -11.709 1.00 90.69 86 TRP A N 1
ATOM 674 C CA . TRP A 1 86 ? 4.247 2.251 -10.955 1.00 90.69 86 TRP A CA 1
ATOM 675 C C . TRP A 1 86 ? 4.483 3.473 -11.858 1.00 90.69 86 TRP A C 1
ATOM 677 O O . TRP A 1 86 ? 5.006 3.338 -12.967 1.00 90.69 86 TRP A O 1
ATOM 687 N N . GLY A 1 87 ? 4.087 4.669 -11.408 1.00 89.56 87 GLY A N 1
ATOM 688 C CA . GLY A 1 87 ? 4.300 5.908 -12.154 1.00 89.56 87 GLY A CA 1
ATOM 689 C C . GLY A 1 87 ? 3.437 5.975 -13.414 1.00 89.56 87 GLY A C 1
ATOM 690 O O . GLY A 1 87 ? 2.207 5.945 -13.329 1.00 89.56 87 GLY A O 1
ATOM 691 N N . ASP A 1 88 ? 4.060 6.080 -14.586 1.00 91.25 88 ASP A N 1
ATOM 692 C CA . ASP A 1 88 ? 3.422 6.105 -15.911 1.00 91.25 88 ASP A CA 1
ATOM 693 C C . ASP A 1 88 ? 3.386 4.735 -16.613 1.00 91.25 88 ASP A C 1
ATOM 695 O O . ASP A 1 88 ? 2.714 4.581 -17.631 1.00 91.25 88 ASP A O 1
AT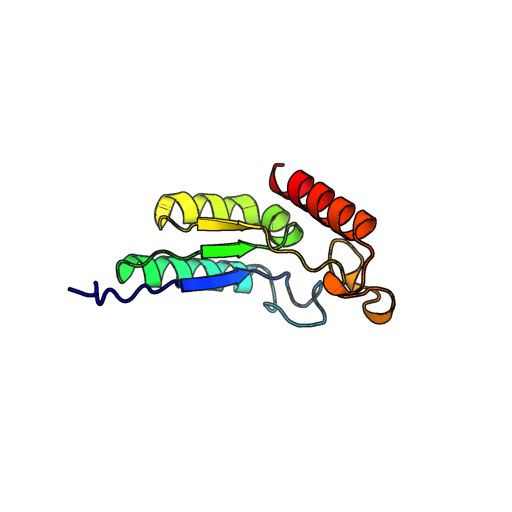OM 699 N N . ARG A 1 89 ? 4.009 3.705 -16.028 1.00 91.00 89 ARG A N 1
ATOM 700 C CA . ARG A 1 89 ? 4.136 2.362 -16.626 1.00 91.00 89 ARG A CA 1
ATOM 701 C C . ARG A 1 89 ? 2.815 1.648 -16.884 1.00 91.00 89 ARG A C 1
ATOM 703 O O . ARG A 1 89 ? 2.716 0.826 -17.786 1.00 91.00 89 ARG A O 1
ATOM 710 N N . TYR A 1 90 ? 1.768 2.026 -16.153 1.00 88.31 90 TYR A N 1
ATOM 711 C CA . TYR A 1 90 ? 0.407 1.531 -16.368 1.00 88.31 90 TYR A CA 1
ATOM 712 C C . TYR A 1 90 ? -0.135 1.791 -17.787 1.00 88.31 90 TYR A C 1
ATOM 714 O O . TYR A 1 90 ? -1.161 1.221 -18.155 1.00 88.31 90 TYR A O 1
ATOM 722 N N . GLN A 1 91 ? 0.510 2.669 -18.562 1.00 90.12 91 GLN A N 1
ATOM 723 C CA . GLN A 1 91 ? 0.141 2.980 -19.941 1.00 90.12 91 GLN A CA 1
ATOM 724 C C . GLN A 1 91 ? 0.546 1.885 -20.941 1.00 90.12 91 GLN A C 1
ATOM 726 O O . GLN A 1 91 ? -0.063 1.814 -22.007 1.00 90.12 91 GLN A O 1
ATOM 731 N N . ASP A 1 92 ? 1.519 1.031 -20.606 1.00 90.56 92 ASP A N 1
ATOM 732 C CA . ASP A 1 92 ? 1.987 -0.068 -21.460 1.00 90.56 92 ASP A CA 1
ATOM 733 C C . ASP A 1 92 ? 2.352 -1.297 -20.614 1.00 90.56 92 ASP A C 1
ATOM 735 O O . ASP A 1 92 ? 3.517 -1.603 -20.380 1.00 90.56 92 ASP A O 1
ATOM 739 N N . LEU A 1 93 ? 1.330 -1.991 -20.104 1.00 83.62 93 LEU A N 1
ATOM 740 C CA . LEU A 1 93 ? 1.521 -3.118 -19.184 1.0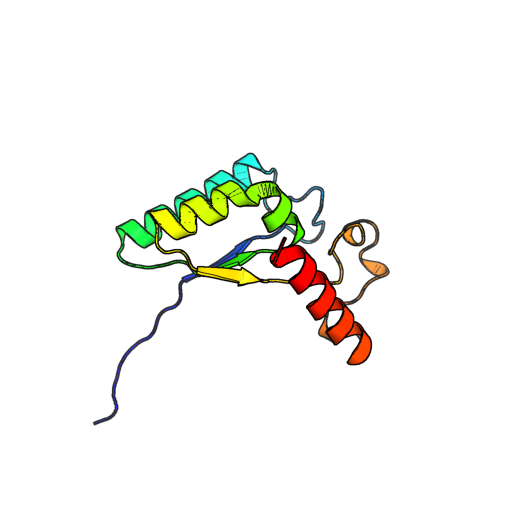0 83.62 93 LEU A CA 1
ATOM 741 C C . LEU A 1 93 ? 2.313 -4.282 -19.792 1.00 83.62 93 LEU A C 1
ATOM 743 O O . LEU A 1 93 ? 2.976 -4.994 -19.048 1.00 83.62 93 LEU A O 1
ATOM 747 N N . ASP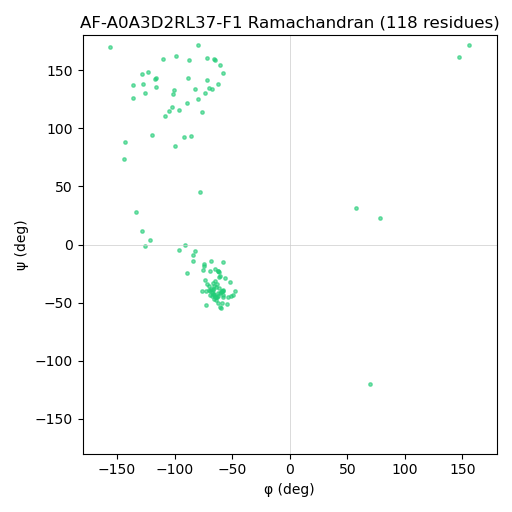 A 1 94 ? 2.258 -4.473 -21.112 1.00 88.12 94 ASP A N 1
ATOM 748 C CA . ASP A 1 94 ? 2.963 -5.569 -21.787 1.00 88.12 94 ASP A CA 1
ATOM 749 C C . ASP A 1 94 ? 4.479 -5.305 -21.885 1.00 88.12 94 ASP A C 1
ATOM 751 O O . ASP A 1 94 ? 5.257 -6.229 -22.126 1.00 88.12 94 ASP A O 1
ATOM 755 N N . ALA A 1 95 ? 4.912 -4.054 -21.688 1.00 90.56 95 ALA A N 1
ATOM 756 C CA . ALA A 1 95 ? 6.320 -3.665 -21.689 1.00 90.56 95 ALA A CA 1
ATOM 757 C C . ALA A 1 95 ? 7.018 -3.871 -20.334 1.00 90.56 95 ALA A C 1
ATOM 759 O O . ALA A 1 95 ? 8.243 -3.731 -20.254 1.00 90.56 95 ALA A O 1
ATOM 760 N N . TYR A 1 96 ? 6.270 -4.184 -19.271 1.00 91.69 96 TYR A N 1
ATOM 761 C CA . TYR A 1 96 ? 6.800 -4.280 -17.914 1.00 91.69 96 TYR A CA 1
ATOM 762 C C . TYR A 1 96 ? 6.422 -5.598 -17.239 1.00 91.69 96 TYR A C 1
ATOM 764 O O . TYR A 1 96 ? 5.351 -6.156 -17.442 1.00 91.69 96 TYR A O 1
ATOM 772 N N . GLU A 1 97 ? 7.321 -6.083 -16.392 1.00 92.06 97 GLU A N 1
ATOM 773 C CA . GLU A 1 97 ? 7.173 -7.354 -15.692 1.00 92.06 97 GLU A CA 1
ATOM 774 C C . GLU A 1 97 ? 6.654 -7.135 -14.268 1.00 92.06 97 GLU A C 1
ATOM 776 O O . GLU A 1 97 ? 6.770 -6.055 -13.685 1.00 92.06 97 GLU A O 1
ATOM 781 N N . TYR A 1 98 ? 6.129 -8.192 -13.654 1.00 92.38 98 TYR A N 1
ATOM 782 C CA . TYR A 1 98 ? 5.964 -8.211 -12.200 1.00 92.38 98 TYR A CA 1
ATOM 783 C C . TYR A 1 98 ? 7.336 -8.193 -11.512 1.00 92.38 98 TYR A C 1
ATOM 785 O O . TYR A 1 98 ? 8.337 -8.604 -12.094 1.00 92.38 98 TYR A O 1
ATOM 793 N N . PHE A 1 99 ? 7.390 -7.791 -10.238 1.00 94.38 99 PHE A N 1
ATOM 794 C CA . PHE A 1 99 ? 8.647 -7.646 -9.483 1.00 94.38 99 PHE A CA 1
ATOM 795 C C . PHE A 1 99 ? 9.601 -8.853 -9.609 1.00 94.38 99 PHE A C 1
ATOM 797 O O . PHE A 1 99 ? 10.805 -8.683 -9.794 1.00 94.38 99 PHE A O 1
ATOM 804 N N . GLY A 1 100 ? 9.063 -10.078 -9.595 1.00 95.44 100 GLY A N 1
ATOM 805 C CA . GLY A 1 100 ? 9.841 -11.314 -9.733 1.00 95.44 100 GLY A CA 1
ATOM 806 C C . GLY A 1 100 ? 10.479 -11.558 -11.111 1.00 95.44 100 GLY A C 1
ATOM 807 O O . GLY A 1 100 ? 11.342 -12.425 -11.209 1.00 95.44 100 GLY A O 1
ATOM 808 N N . GLY A 1 101 ? 10.075 -10.827 -12.154 1.00 95.75 101 GLY A N 1
ATOM 8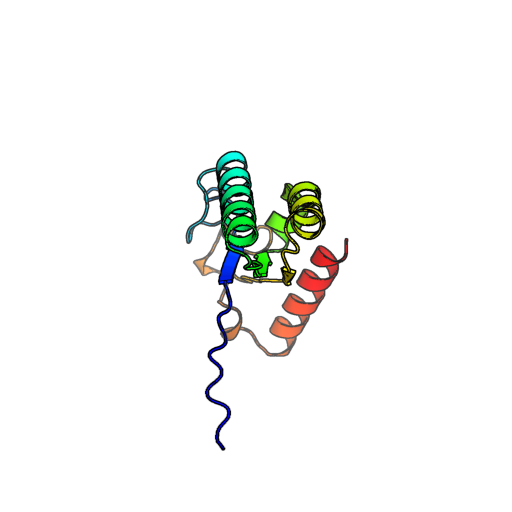09 C CA . GLY A 1 101 ? 10.635 -10.929 -13.508 1.00 95.75 101 GLY A CA 1
ATOM 810 C C . GLY A 1 101 ? 11.908 -10.104 -13.725 1.00 95.75 101 GLY A C 1
ATOM 811 O O . GLY A 1 101 ? 12.625 -10.331 -14.697 1.00 95.75 101 GLY A O 1
ATOM 812 N N . TYR A 1 102 ? 12.218 -9.181 -12.815 1.00 96.75 102 TYR A N 1
ATOM 813 C CA . TYR A 1 102 ? 13.394 -8.318 -12.901 1.00 96.75 102 TYR A CA 1
ATOM 814 C C . TYR A 1 102 ? 14.647 -8.944 -12.283 1.00 96.75 102 TYR A C 1
ATOM 816 O O . TYR A 1 102 ? 14.581 -9.822 -11.419 1.00 96.75 102 TYR A O 1
ATOM 824 N N . SER A 1 103 ? 15.818 -8.451 -12.690 1.00 97.69 103 SER A N 1
ATOM 825 C CA . SER A 1 103 ? 17.082 -8.788 -12.039 1.00 97.69 103 SER A CA 1
ATOM 826 C C . SER A 1 103 ? 17.126 -8.265 -10.600 1.00 97.69 103 SER A C 1
ATOM 828 O O . SER A 1 103 ? 16.455 -7.303 -10.235 1.00 97.69 103 SER A O 1
ATOM 830 N N . GLY A 1 104 ? 17.988 -8.851 -9.766 1.00 97.94 104 GLY A N 1
ATOM 831 C CA . GLY A 1 104 ? 18.133 -8.399 -8.380 1.00 97.94 104 GLY A CA 1
ATOM 832 C C . GLY A 1 104 ? 18.627 -6.951 -8.237 1.00 97.94 104 GLY A C 1
ATOM 833 O O . GLY A 1 104 ? 18.417 -6.356 -7.188 1.00 97.94 104 GLY A O 1
ATOM 834 N N . ALA A 1 105 ? 19.306 -6.393 -9.248 1.00 98.06 105 ALA A N 1
ATOM 835 C CA . ALA A 1 105 ? 19.684 -4.978 -9.254 1.00 98.06 105 ALA A CA 1
ATOM 836 C C . ALA A 1 105 ? 18.456 -4.094 -9.491 1.00 98.06 105 ALA A C 1
ATOM 838 O O . ALA A 1 105 ? 18.148 -3.266 -8.647 1.00 98.06 105 ALA A O 1
ATOM 839 N N . GLU A 1 106 ? 17.692 -4.378 -10.543 1.00 96.75 106 GLU A N 1
ATOM 840 C CA . GLU A 1 106 ? 16.450 -3.660 -10.852 1.00 96.75 106 GLU A CA 1
ATOM 841 C C . GLU A 1 106 ? 15.429 -3.759 -9.708 1.00 96.75 106 GLU A C 1
ATOM 843 O O . GLU A 1 106 ? 14.794 -2.773 -9.358 1.00 96.75 106 GLU A O 1
ATOM 848 N N . GLN A 1 107 ? 15.301 -4.927 -9.067 1.00 97.25 107 GLN A N 1
ATOM 849 C CA . GLN A 1 107 ? 14.460 -5.096 -7.877 1.00 97.25 107 GLN A CA 1
ATOM 850 C C . GLN A 1 107 ? 14.861 -4.155 -6.735 1.00 97.25 107 GLN A C 1
ATOM 852 O O . GLN A 1 107 ? 13.986 -3.615 -6.064 1.00 97.25 107 GLN A O 1
ATOM 857 N N . ARG A 1 108 ? 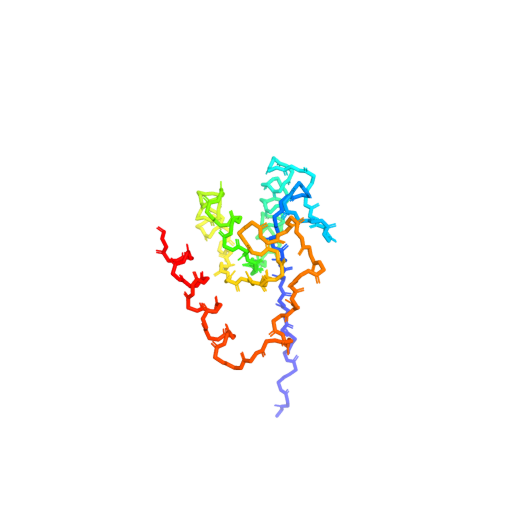16.163 -3.944 -6.506 1.00 97.50 108 ARG A N 1
ATOM 858 C CA . ARG A 1 108 ? 16.629 -2.983 -5.497 1.00 97.50 108 ARG A CA 1
ATOM 859 C C . ARG A 1 108 ? 16.326 -1.554 -5.917 1.00 97.50 108 ARG A C 1
ATOM 861 O O . ARG A 1 108 ? 15.787 -0.826 -5.098 1.00 97.50 108 ARG A O 1
ATOM 868 N N . ASP A 1 109 ? 16.559 -1.207 -7.180 1.00 96.56 109 ASP A N 1
ATOM 869 C CA . ASP A 1 109 ? 16.249 0.127 -7.706 1.00 96.56 109 ASP A CA 1
ATOM 870 C C . ASP A 1 109 ? 14.752 0.460 -7.535 1.00 96.56 109 ASP A C 1
ATOM 872 O O . ASP A 1 109 ? 14.393 1.578 -7.165 1.00 96.56 109 ASP A O 1
ATOM 876 N N . PHE A 1 110 ? 13.863 -0.522 -7.737 1.00 95.62 110 PHE A N 1
ATOM 877 C CA . PHE A 1 110 ? 12.428 -0.367 -7.475 1.00 95.62 110 PHE A CA 1
ATOM 878 C C . PHE A 1 110 ? 12.108 -0.135 -6.002 1.00 95.62 110 PHE A C 1
ATOM 880 O O . PHE A 1 110 ? 11.290 0.726 -5.688 1.00 95.62 110 PHE A O 1
ATOM 887 N N . LEU A 1 111 ? 12.722 -0.909 -5.105 1.00 95.25 111 LEU A N 1
ATOM 888 C CA . LEU A 1 111 ? 12.495 -0.762 -3.668 1.00 95.25 111 LEU A CA 1
ATOM 889 C C . LEU A 1 111 ? 13.025 0.577 -3.153 1.00 95.25 111 LEU A C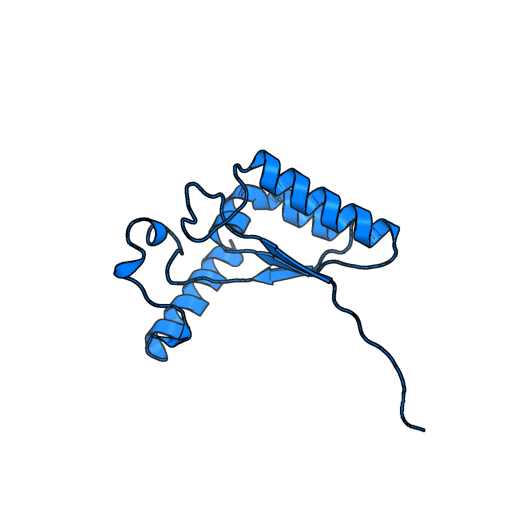 1
ATOM 891 O O . LEU A 1 111 ? 12.334 1.225 -2.373 1.00 95.25 111 LEU A O 1
ATOM 895 N N . GLU A 1 112 ? 14.207 0.998 -3.602 1.00 96.38 112 GLU A N 1
ATOM 896 C CA . GLU A 1 112 ? 14.805 2.290 -3.254 1.00 96.38 112 GLU A CA 1
ATOM 897 C C . GLU A 1 112 ? 13.904 3.434 -3.719 1.00 96.38 112 GLU A C 1
ATOM 899 O O . GLU A 1 112 ? 13.446 4.223 -2.898 1.00 96.38 112 GLU A O 1
ATOM 904 N N . GLY A 1 113 ? 13.533 3.466 -5.001 1.00 95.81 113 GLY A N 1
ATOM 905 C CA . GLY A 1 113 ? 12.716 4.561 -5.520 1.00 95.81 113 GLY A CA 1
ATOM 906 C C . GLY A 1 113 ? 11.290 4.603 -4.952 1.00 95.81 113 GLY A C 1
ATOM 907 O O . GLY A 1 113 ? 10.742 5.686 -4.751 1.00 95.81 113 GLY A O 1
ATOM 908 N N . ALA A 1 114 ? 10.683 3.452 -4.645 1.00 95.31 114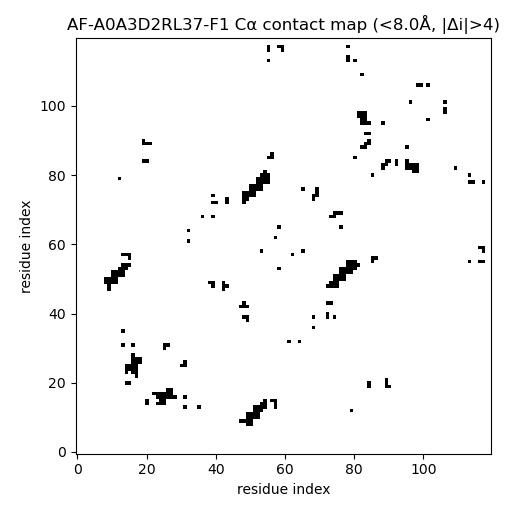 ALA A N 1
ATOM 909 C CA . ALA A 1 114 ? 9.386 3.424 -3.970 1.00 95.31 114 ALA A CA 1
ATOM 910 C C . ALA A 1 114 ? 9.480 3.846 -2.497 1.00 95.31 114 ALA A C 1
ATOM 912 O O . ALA A 1 114 ? 8.553 4.484 -2.000 1.00 95.31 114 ALA A O 1
ATOM 913 N N . SER A 1 115 ? 10.587 3.529 -1.817 1.00 95.50 115 SER A N 1
ATOM 914 C CA . SER A 1 115 ? 10.842 3.989 -0.446 1.00 95.50 115 SER A CA 1
ATOM 915 C C . SER A 1 115 ? 11.064 5.501 -0.412 1.00 95.50 115 SER A C 1
ATOM 917 O O . SER A 1 115 ? 10.435 6.184 0.388 1.00 95.50 115 SER A O 1
ATOM 919 N N . ASP A 1 116 ? 11.852 6.044 -1.344 1.00 95.94 116 ASP A N 1
ATOM 920 C CA . ASP A 1 116 ? 12.071 7.490 -1.468 1.00 95.94 116 ASP A CA 1
ATOM 921 C C . ASP A 1 116 ? 10.746 8.245 -1.689 1.00 95.94 116 ASP A C 1
ATOM 923 O O . ASP A 1 116 ? 10.484 9.270 -1.055 1.00 95.94 116 ASP A O 1
ATOM 927 N N . GLN A 1 117 ? 9.870 7.722 -2.559 1.00 94.88 117 GLN A N 1
ATOM 928 C CA . GLN A 1 117 ? 8.541 8.302 -2.780 1.00 94.88 117 GLN A CA 1
ATOM 929 C C . GLN A 1 117 ? 7.644 8.192 -1.536 1.00 94.88 117 GLN A C 1
ATOM 931 O O . GLN A 1 117 ? 6.838 9.086 -1.289 1.00 94.88 117 GLN A O 1
ATOM 936 N N . TRP A 1 118 ? 7.761 7.106 -0.769 1.00 94.06 118 TRP A N 1
ATOM 937 C CA . TRP A 1 118 ? 6.976 6.866 0.444 1.00 94.06 118 TRP A CA 1
ATOM 938 C C . TRP A 1 118 ? 7.349 7.797 1.602 1.00 94.06 118 TRP A C 1
ATOM 940 O O . TRP A 1 118 ? 6.491 8.186 2.392 1.00 94.06 118 TRP A O 1
ATOM 950 N N . GLU A 1 119 ? 8.631 8.135 1.717 1.00 89.81 119 GLU A N 1
ATOM 951 C CA . GLU A 1 119 ? 9.166 8.956 2.807 1.00 89.81 119 GLU A CA 1
ATOM 952 C C . GLU A 1 119 ? 8.977 10.470 2.601 1.00 89.81 119 GLU A C 1
ATOM 954 O O . GLU A 1 119 ? 9.288 11.246 3.508 1.00 89.81 119 GLU A O 1
ATOM 959 N N . THR A 1 120 ? 8.467 10.890 1.437 1.00 76.06 120 THR A N 1
ATOM 960 C CA . THR A 1 120 ? 8.214 12.301 1.090 1.00 76.06 120 THR A CA 1
ATOM 961 C C . THR A 1 120 ? 6.900 12.817 1.678 1.00 76.06 120 THR A C 1
ATOM 963 O O . THR A 1 120 ? 6.919 13.928 2.259 1.00 76.06 120 THR A O 1
#

pLDDT: mean 93.69, std 6.88, range [51.16, 98.69]

Radius of gyration: 16.15 Å; Cα contacts (8 Å, |Δi|>4): 156; chains: 1; bounding box: 35×40×49 Å

Nearest PDB structures (foldseek):
  5wbw-assembly3_D  TM=5.210E-01  e=1.262E+00  Saccharomyces cerevisiae
  6s85-assembly1_B  TM=5.853E-01  e=3.779E+00  Escherichia coli
  8g1e-assembly1_A  TM=4.981E-01  e=5.937E+00  Homo sapiens
  7lj9-assembly1_D  TM=4.005E-01  e=2.920E+00  Homo sapiens
  2l69-assembly1_A  TM=5.266E-01  e=9.947E+00  synthetic construct

Mean predicted aligned error: 3.76 Å

Secondary structure (DSSP, 8-state):
----PPP--EEEEEPPPGGG-TT---SSHHHHHHHHHHHHHHHHHTT--EEEEE-HHHHHHHHHHHHHHHHHH--EEEE---TTTSTTGGG-GGG---GGGS-HHHHHHHHHHHHHHHT-

Sequence (120 aa):
MSDDRLHICMTMDVERIKACSPLGGPPDWRFAERSVRSYCEELANLGFHATLFIVPDTATQQSEIFRDLETSTEAELGLHIHPQCWGDRYQDLDAYEYFGGYSGAEQRDFLEGASDQWET